Protein AF-A0A7C9DV90-F1 (afdb_monomer)

Mean predicted aligned error: 7.97 Å

Foldseek 3Di:
DVVVVCQQQPQDPQQRHGVVCLVQLDHDDDPVCVVVVPCCNVVDDPVVVVVVSVVSVVCSVVSVVSSVVSNVVVVVVVCCVVCVPPDDDDDDPPDDDDDDDDDPPPPPD

Organism: Opuntia streptacantha (NCBI:txid393608)

Solvent-accessible surface area (backbone atoms only — not comparable to full-atom values): 6725 Å² total; per-residue (Å²): 116,68,66,66,50,51,60,31,72,39,59,36,88,48,46,67,47,26,57,40,26,76,74,71,37,50,76,77,88,49,74,66,38,65,77,62,60,29,68,78,61,72,68,63,45,74,67,63,50,51,55,52,48,53,53,28,56,70,47,36,58,61,52,50,52,52,24,50,55,38,32,52,53,45,52,51,51,49,49,52,62,63,47,71,79,58,76,90,78,88,82,58,95,88,66,89,76,87,76,85,81,77,79,70,84,76,77,84,121

Secondary structure (DSSP, 8-state):
-HHHHHHHHSPPTTTSS-HHHHHHSSPPPPHHHHHTT-HHHHT--HHHHHHHHHHHHHHHHHHHHHHHHHHHHHHHHHHHHHHTT-------TT----------TT---

pLDDT: mean 89.11, std 8.54, range [48.28, 97.62]

Structure (mmCIF, N/CA/C/O backbone):
data_AF-A0A7C9DV90-F1
#
_entry.id   AF-A0A7C9DV90-F1
#
loop_
_atom_site.group_PDB
_atom_site.id
_atom_site.type_symbol
_atom_site.label_atom_id
_atom_site.label_alt_id
_atom_site.label_comp_id
_atom_site.label_asym_id
_atom_site.label_entity_id
_atom_site.label_seq_id
_atom_site.pdbx_PDB_in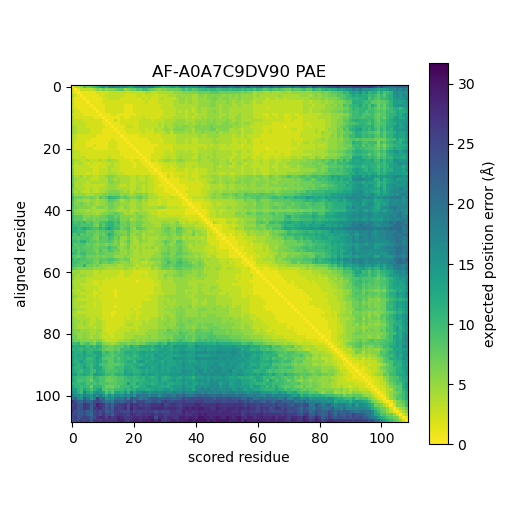s_code
_atom_site.Cartn_x
_atom_site.Cartn_y
_atom_site.Cartn_z
_atom_site.occupancy
_atom_site.B_iso_or_equiv
_atom_site.auth_seq_id
_atom_site.auth_comp_id
_atom_site.auth_asym_id
_atom_site.auth_atom_id
_atom_site.pdbx_PDB_model_num
ATOM 1 N N . PRO A 1 1 ? -15.553 -17.267 -1.220 1.00 66.44 1 PRO A N 1
ATOM 2 C CA . PRO A 1 1 ? -15.492 -16.240 -0.143 1.00 66.44 1 PRO A CA 1
ATOM 3 C C . PRO A 1 1 ? -14.081 -16.001 0.431 1.00 66.44 1 PRO A C 1
ATOM 5 O O . PRO A 1 1 ? -13.727 -14.854 0.666 1.00 66.44 1 PRO A O 1
ATOM 8 N N . SER A 1 2 ? -13.266 -17.050 0.611 1.00 83.25 2 SER A N 1
ATOM 9 C CA . SER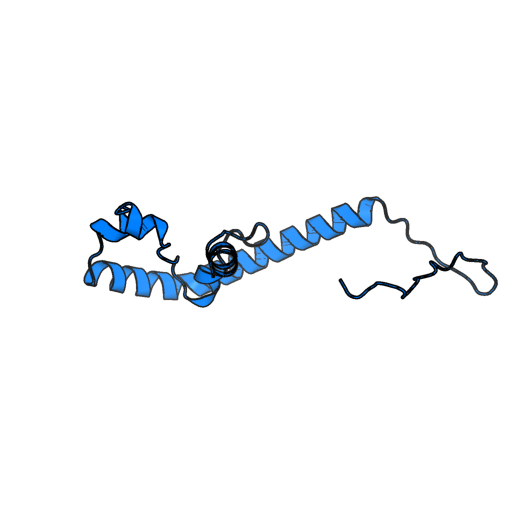 A 1 2 ? -11.914 -16.975 1.205 1.00 83.25 2 SER A CA 1
ATOM 10 C C . SER A 1 2 ? -10.903 -16.133 0.412 1.00 83.25 2 SER A C 1
ATOM 12 O O . SER A 1 2 ? -10.172 -15.343 1.000 1.00 83.25 2 SER A O 1
ATOM 14 N N . VAL A 1 3 ? -10.892 -16.252 -0.919 1.00 89.69 3 VAL A N 1
ATOM 15 C CA . VAL A 1 3 ? -9.930 -15.548 -1.795 1.00 89.69 3 VAL A CA 1
ATOM 16 C C . VAL A 1 3 ? -10.093 -14.028 -1.733 1.00 89.69 3 VAL A C 1
ATOM 18 O O . VAL A 1 3 ? -9.120 -13.295 -1.602 1.00 89.69 3 VAL A O 1
ATOM 21 N N . LEU A 1 4 ? -11.332 -13.532 -1.798 1.00 90.19 4 LEU A N 1
ATOM 22 C CA . LEU A 1 4 ? -11.587 -12.091 -1.727 1.00 90.19 4 LEU A CA 1
ATOM 23 C C . LEU A 1 4 ? -11.166 -11.517 -0.371 1.00 90.19 4 LEU A C 1
ATOM 25 O O . LEU A 1 4 ? -10.636 -10.410 -0.308 1.00 90.19 4 LEU A O 1
ATOM 29 N N . TRP A 1 5 ? -11.394 -12.278 0.701 1.00 89.25 5 TRP A N 1
ATOM 30 C CA . TRP A 1 5 ? -10.981 -11.885 2.039 1.00 89.25 5 TRP A CA 1
ATOM 31 C C . TRP A 1 5 ? -9.459 -11.789 2.142 1.00 89.25 5 TRP A C 1
ATOM 33 O O . TRP A 1 5 ? -8.953 -10.742 2.535 1.00 89.25 5 TRP A O 1
ATOM 43 N N . SER A 1 6 ? -8.726 -12.805 1.669 1.00 91.44 6 SER A N 1
ATOM 44 C CA . SER A 1 6 ? -7.260 -12.780 1.711 1.00 91.44 6 SER A CA 1
ATOM 45 C C . SER A 1 6 ? -6.682 -11.600 0.930 1.00 91.44 6 SER A C 1
ATOM 47 O O . SER A 1 6 ? -5.747 -10.964 1.402 1.00 91.44 6 SER A O 1
ATOM 49 N N . ILE A 1 7 ? -7.253 -11.259 -0.232 1.00 92.94 7 ILE A N 1
ATOM 50 C CA . ILE A 1 7 ? -6.824 -10.092 -1.020 1.00 92.94 7 ILE A CA 1
ATOM 51 C C . ILE A 1 7 ? -7.022 -8.791 -0.233 1.00 92.94 7 ILE A C 1
ATOM 53 O O . ILE A 1 7 ? -6.174 -7.906 -0.295 1.00 92.94 7 ILE A O 1
ATOM 57 N N . ARG A 1 8 ? -8.125 -8.660 0.512 1.00 92.81 8 ARG A N 1
ATOM 58 C CA . ARG A 1 8 ? -8.446 -7.438 1.265 1.00 92.81 8 ARG A CA 1
ATOM 59 C C . ARG A 1 8 ? -7.620 -7.273 2.536 1.00 92.81 8 ARG A C 1
ATOM 61 O O . ARG A 1 8 ? -7.392 -6.134 2.928 1.00 92.81 8 ARG A O 1
ATOM 68 N N . THR A 1 9 ? -7.176 -8.366 3.152 1.00 92.94 9 THR A N 1
ATOM 69 C CA . THR A 1 9 ? -6.474 -8.350 4.448 1.00 92.94 9 THR A CA 1
ATOM 70 C C . THR A 1 9 ? -4.984 -8.676 4.347 1.00 92.94 9 THR A C 1
ATOM 72 O O . THR A 1 9 ? -4.302 -8.748 5.362 1.00 92.94 9 THR A O 1
ATOM 75 N N . THR A 1 10 ? -4.453 -8.876 3.137 1.00 93.81 10 THR A N 1
ATOM 76 C CA . THR A 1 10 ? -3.011 -9.052 2.914 1.00 93.81 10 THR A CA 1
ATOM 77 C C . THR A 1 10 ? -2.384 -7.719 2.501 1.00 93.81 10 THR A C 1
ATOM 79 O O . THR A 1 10 ? -2.899 -7.074 1.581 1.00 93.81 10 THR A O 1
ATOM 82 N N . PRO A 1 11 ? -1.265 -7.298 3.120 1.00 94.62 11 PRO A N 1
ATOM 83 C CA . PRO A 1 11 ? -0.566 -6.088 2.713 1.00 94.62 11 PRO A CA 1
ATOM 84 C C . PRO A 1 11 ? -0.111 -6.165 1.255 1.00 94.62 11 PRO A C 1
ATOM 86 O O . PRO A 1 11 ? 0.532 -7.129 0.831 1.00 94.62 11 PRO A O 1
ATOM 89 N N . ASN A 1 12 ? -0.419 -5.134 0.471 1.00 94.19 12 ASN A N 1
ATOM 90 C CA . ASN A 1 12 ? 0.037 -5.064 -0.910 1.00 94.19 12 ASN A CA 1
ATOM 91 C C . ASN A 1 12 ? 1.523 -4.680 -0.946 1.00 94.19 12 ASN A C 1
ATOM 93 O O . ASN A 1 12 ? 1.923 -3.678 -0.365 1.00 94.19 12 ASN A O 1
ATOM 97 N N . ARG A 1 13 ? 2.346 -5.425 -1.692 1.00 94.00 13 ARG A N 1
ATOM 98 C CA . ARG A 1 13 ? 3.782 -5.146 -1.854 1.00 94.00 13 ARG A CA 1
ATOM 99 C C . ARG A 1 13 ? 4.084 -3.722 -2.348 1.00 94.00 13 ARG A C 1
ATOM 101 O O . ARG A 1 13 ? 5.137 -3.193 -2.007 1.00 94.00 13 ARG A O 1
ATOM 108 N N . SER A 1 14 ? 3.213 -3.107 -3.152 1.00 93.69 14 SER A N 1
ATOM 109 C CA . SER A 1 14 ? 3.464 -1.767 -3.702 1.00 93.69 14 SER A CA 1
ATOM 110 C C . SER A 1 14 ? 3.215 -0.633 -2.708 1.00 93.69 14 SER A C 1
ATOM 112 O O . SER A 1 14 ? 3.863 0.403 -2.807 1.00 93.69 14 SER A O 1
ATOM 114 N N . THR A 1 15 ? 2.266 -0.798 -1.784 1.00 93.56 15 THR A N 1
ATOM 115 C CA . THR A 1 15 ? 1.860 0.245 -0.822 1.00 93.56 15 THR A CA 1
ATOM 116 C C . THR A 1 15 ? 2.327 -0.062 0.602 1.00 93.56 15 THR A C 1
ATOM 118 O O . THR A 1 15 ? 2.613 0.849 1.374 1.00 93.56 15 THR A O 1
ATOM 121 N N . GLY A 1 16 ? 2.452 -1.342 0.949 1.00 93.69 16 GLY A N 1
ATOM 122 C CA . GLY A 1 16 ? 2.764 -1.841 2.287 1.00 93.69 16 GLY A CA 1
ATOM 123 C C . GLY A 1 16 ? 1.558 -1.935 3.228 1.00 93.69 16 GLY A C 1
ATOM 124 O O . GLY A 1 16 ? 1.741 -2.344 4.366 1.00 93.69 16 GLY A O 1
ATOM 125 N N . TYR A 1 17 ? 0.355 -1.593 2.761 1.00 94.44 17 TYR A N 1
ATOM 126 C CA . TYR A 1 17 ? -0.886 -1.586 3.548 1.00 94.44 17 TYR A CA 1
ATOM 127 C C . TYR A 1 17 ? -1.906 -2.568 2.969 1.00 94.44 17 TYR A C 1
ATOM 129 O O . TYR A 1 17 ? -1.845 -2.901 1.775 1.00 94.44 17 TYR A O 1
ATOM 137 N N . THR A 1 18 ? -2.849 -3.031 3.790 1.00 94.88 18 THR A N 1
ATOM 138 C CA . THR A 1 18 ? -3.960 -3.862 3.312 1.00 94.88 18 THR A CA 1
ATOM 139 C C . THR A 1 18 ? -4.994 -3.000 2.572 1.00 94.88 18 THR A C 1
ATOM 141 O O . THR A 1 18 ? -5.210 -1.835 2.923 1.00 94.88 18 THR A O 1
ATOM 144 N N . PRO A 1 19 ? -5.668 -3.525 1.532 1.00 94.56 19 PRO A N 1
ATOM 145 C CA . PRO A 1 19 ? -6.764 -2.797 0.894 1.00 94.56 19 PRO A CA 1
ATOM 146 C C . PRO A 1 19 ? -7.908 -2.443 1.852 1.00 94.56 19 PRO A C 1
ATOM 148 O O . PRO A 1 19 ? -8.545 -1.408 1.673 1.00 94.56 19 PRO A O 1
ATOM 151 N N . PHE A 1 20 ? -8.175 -3.281 2.859 1.00 92.75 20 PHE A N 1
ATOM 152 C CA . PHE A 1 20 ? -9.202 -3.007 3.862 1.00 92.75 20 PHE A CA 1
ATOM 153 C C . PHE A 1 20 ? -8.858 -1.760 4.684 1.00 92.75 20 PHE A C 1
ATOM 155 O O . PHE A 1 20 ? -9.688 -0.856 4.793 1.00 92.75 20 PHE A O 1
ATOM 162 N N . PHE A 1 21 ? -7.617 -1.668 5.165 1.00 91.69 21 PHE A N 1
ATOM 163 C CA . PHE A 1 21 ? -7.116 -0.505 5.886 1.00 91.69 21 PHE A CA 1
ATOM 164 C C . PHE A 1 21 ? -7.240 0.788 5.075 1.00 91.69 21 PHE A C 1
ATOM 166 O O . PHE A 1 21 ? -7.749 1.784 5.566 1.00 91.69 21 PHE A O 1
ATOM 173 N N . MET A 1 22 ? -6.878 0.768 3.792 1.00 92.06 22 MET A N 1
ATOM 174 C CA . MET A 1 22 ? -6.933 1.967 2.941 1.00 92.06 22 MET A CA 1
ATOM 175 C C . MET A 1 22 ? -8.355 2.528 2.751 1.00 92.06 22 MET A C 1
ATOM 177 O O . MET A 1 22 ? -8.527 3.732 2.534 1.00 92.06 22 MET A O 1
ATOM 181 N N . VAL A 1 23 ? -9.375 1.667 2.809 1.00 90.38 23 VAL A N 1
ATOM 182 C CA . VAL A 1 23 ? -10.785 2.056 2.643 1.00 90.38 23 VAL A CA 1
ATOM 183 C C . VAL A 1 23 ? -11.393 2.477 3.971 1.00 90.38 23 VAL A C 1
ATOM 185 O O . VAL A 1 23 ? -12.045 3.517 4.041 1.00 90.38 23 VAL A O 1
ATOM 188 N N . TYR A 1 24 ? -11.195 1.668 5.008 1.00 87.50 24 TYR A N 1
ATOM 189 C CA . TYR A 1 24 ? -11.895 1.838 6.273 1.00 87.50 24 TYR A CA 1
ATOM 190 C C . TYR A 1 24 ? -11.069 2.556 7.330 1.00 87.50 24 TYR A C 1
ATOM 192 O O . TYR A 1 24 ? -11.659 3.020 8.290 1.00 87.50 24 TYR A O 1
ATOM 200 N N . GLY A 1 25 ? -9.754 2.659 7.193 1.00 87.31 25 GLY A N 1
ATOM 201 C CA . GLY A 1 25 ? -8.849 3.277 8.163 1.00 87.31 25 GLY A CA 1
ATOM 202 C C . GLY A 1 25 ? -8.441 2.395 9.336 1.00 87.31 25 GLY A C 1
ATOM 203 O O . GLY A 1 25 ? -7.670 2.830 10.164 1.00 87.31 25 GLY A O 1
ATOM 204 N N . ALA A 1 26 ? -8.918 1.152 9.411 1.00 87.50 26 ALA A N 1
ATOM 205 C CA . ALA A 1 26 ? -8.526 0.208 10.454 1.00 87.50 26 ALA A CA 1
ATOM 206 C C . ALA A 1 26 ? -8.352 -1.187 9.855 1.00 87.50 26 ALA A C 1
ATOM 208 O O . ALA A 1 26 ? -9.013 -1.526 8.873 1.00 87.50 26 ALA A O 1
ATOM 209 N N . GLU A 1 27 ? -7.469 -2.002 10.431 1.00 89.12 27 GLU A N 1
ATOM 210 C CA . GLU A 1 27 ? -7.253 -3.375 9.967 1.00 89.12 27 GLU A CA 1
ATOM 211 C C . GLU A 1 27 ? -8.438 -4.278 10.327 1.00 89.12 27 GLU A C 1
ATOM 213 O O . GLU A 1 27 ? -8.965 -4.210 11.441 1.00 89.12 27 GLU A O 1
ATOM 218 N N . ALA A 1 28 ? -8.827 -5.153 9.396 1.00 90.06 28 ALA A N 1
ATOM 219 C CA . ALA A 1 28 ? -9.918 -6.099 9.604 1.00 90.06 28 ALA A CA 1
ATOM 220 C C . ALA A 1 28 ? -9.550 -7.166 10.641 1.00 90.06 28 ALA A C 1
ATOM 222 O O . ALA A 1 28 ? -8.456 -7.724 10.601 1.00 90.06 28 ALA A O 1
ATOM 223 N N . VAL A 1 29 ? -10.509 -7.524 11.496 1.00 89.19 29 VAL A N 1
ATOM 224 C CA . VAL A 1 29 ? -10.435 -8.755 12.294 1.00 89.19 29 VAL A CA 1
ATOM 225 C C . VAL A 1 29 ? -10.692 -9.933 11.360 1.00 89.19 29 VAL A C 1
ATOM 227 O O . VAL A 1 29 ? -11.758 -10.017 10.742 1.00 89.19 29 VAL A O 1
ATOM 230 N N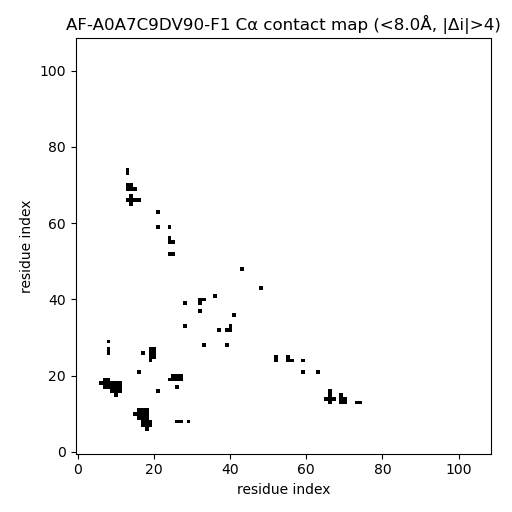 . ILE A 1 30 ? -9.713 -10.824 11.206 1.00 89.00 30 ILE A N 1
ATOM 231 C CA . ILE A 1 30 ? -9.842 -11.970 10.299 1.00 89.00 30 ILE A CA 1
ATOM 232 C C . ILE A 1 30 ? -10.521 -13.154 11.006 1.00 89.00 30 ILE A C 1
ATOM 234 O O . ILE A 1 30 ? -10.405 -13.292 12.219 1.00 89.00 30 ILE A O 1
ATOM 238 N N . PRO A 1 31 ? -11.218 -14.055 10.284 1.00 88.12 31 PRO A N 1
ATOM 239 C CA . PRO A 1 31 ? -11.912 -15.186 10.907 1.00 88.12 31 PRO A CA 1
ATOM 240 C C . PRO A 1 31 ? -11.024 -16.066 11.795 1.00 88.12 31 PRO A C 1
ATOM 242 O O . PRO A 1 31 ? -11.494 -16.606 12.789 1.00 88.12 31 PRO A O 1
ATOM 245 N N . THR A 1 32 ? -9.739 -16.193 11.461 1.00 87.56 32 THR A N 1
ATOM 246 C CA . THR A 1 32 ? -8.761 -16.919 12.281 1.00 87.56 32 THR A CA 1
ATOM 247 C C . THR A 1 32 ? -8.474 -16.226 13.608 1.00 87.56 32 THR A C 1
ATOM 249 O O . THR A 1 32 ? -8.207 -16.915 14.582 1.00 87.56 32 THR A O 1
ATOM 252 N N . ASP A 1 33 ? -8.568 -14.895 13.674 1.00 90.06 33 ASP A N 1
ATOM 253 C CA . ASP A 1 33 ? -8.407 -14.162 14.932 1.00 90.06 33 ASP A CA 1
ATOM 254 C C . ASP A 1 33 ? -9.531 -14.507 15.906 1.00 90.06 33 ASP A C 1
ATOM 256 O O . ASP A 1 33 ? -9.286 -14.648 17.095 1.00 90.06 33 ASP A O 1
ATOM 260 N N . ILE A 1 34 ? -10.753 -14.670 15.393 1.00 89.62 34 ILE A N 1
ATOM 261 C CA . ILE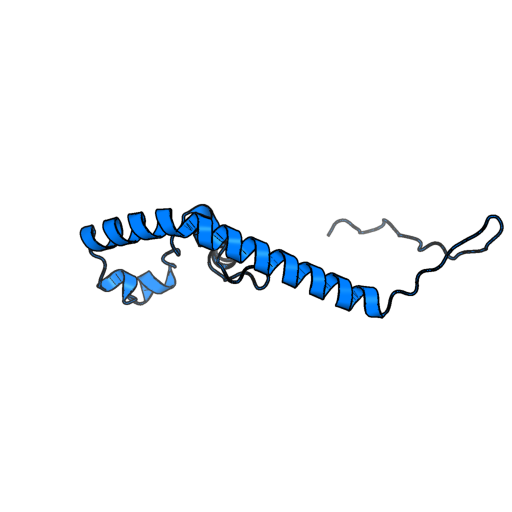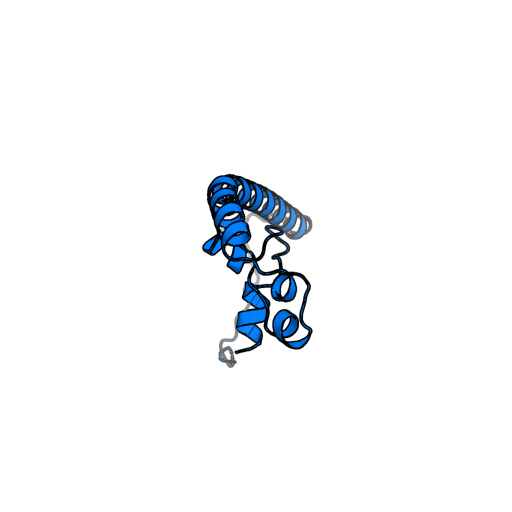 A 1 34 ? -11.920 -15.064 16.191 1.00 89.62 34 ILE A CA 1
ATOM 262 C C . ILE A 1 34 ? -11.804 -16.534 16.596 1.00 89.62 34 ILE A C 1
ATOM 264 O O . ILE A 1 34 ? -12.041 -16.877 17.744 1.00 89.62 34 ILE A O 1
ATOM 268 N N . LEU A 1 35 ? -11.412 -17.408 15.663 1.00 93.62 35 LEU A N 1
ATOM 269 C CA . LEU A 1 35 ? -11.286 -18.845 15.923 1.00 93.62 35 LEU A CA 1
ATOM 270 C C . LEU A 1 35 ? -10.235 -19.165 17.001 1.00 93.62 35 LEU A C 1
ATOM 272 O O . LEU A 1 35 ? -10.349 -20.170 17.695 1.00 93.62 35 LEU A O 1
ATOM 276 N N . HIS A 1 36 ? -9.190 -18.345 17.090 1.00 92.94 36 HIS A N 1
ATOM 277 C CA . HIS A 1 36 ? -8.058 -18.552 17.991 1.00 92.94 36 HIS A CA 1
ATOM 278 C C . HIS A 1 36 ? -8.012 -17.550 19.146 1.00 92.94 36 HIS A C 1
ATOM 280 O O . HIS A 1 36 ? -6.961 -17.426 19.772 1.00 92.94 36 HIS A O 1
ATOM 286 N N . ASP A 1 37 ? -9.113 -16.835 19.402 1.00 91.50 37 ASP A N 1
ATOM 287 C CA . ASP A 1 37 ? -9.223 -15.821 20.453 1.00 91.50 37 ASP A CA 1
ATOM 288 C C . ASP A 1 37 ? -7.993 -14.901 20.499 1.00 91.50 37 ASP A C 1
ATOM 290 O O . ASP A 1 37 ? -7.292 -14.802 21.508 1.00 91.50 37 ASP A O 1
ATOM 294 N N . SER A 1 38 ? -7.674 -14.258 19.373 1.00 92.31 38 SER A N 1
ATOM 295 C CA . SER A 1 38 ? -6.500 -13.391 19.294 1.00 92.31 38 SER A CA 1
ATOM 296 C C . SER A 1 38 ? -6.581 -12.271 20.340 1.00 92.31 38 SER A C 1
ATOM 298 O O . SER A 1 38 ? -7.683 -11.870 20.730 1.00 92.31 38 SER A O 1
ATOM 300 N N . PRO A 1 39 ? -5.445 -11.687 20.763 1.00 89.44 39 PRO A N 1
ATOM 301 C CA . PRO A 1 39 ? -5.450 -10.593 21.732 1.00 89.44 39 PRO A CA 1
ATOM 302 C C . PRO A 1 39 ? -6.365 -9.427 21.338 1.00 89.44 39 PRO A C 1
ATOM 304 O O . PRO A 1 39 ? -6.972 -8.811 22.204 1.00 89.44 39 PRO A O 1
ATOM 307 N N . ARG A 1 40 ? -6.531 -9.158 20.033 1.00 84.88 40 ARG A N 1
ATOM 308 C CA . ARG A 1 40 ? -7.458 -8.123 19.540 1.00 84.8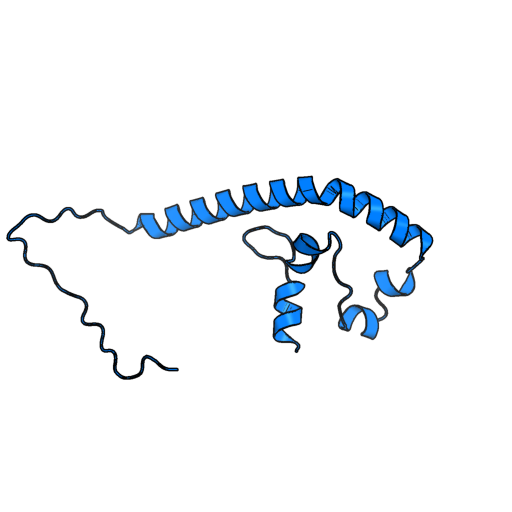8 40 ARG A CA 1
ATOM 309 C C . ARG A 1 40 ? -8.926 -8.439 19.830 1.00 84.88 40 ARG A C 1
ATOM 311 O O . ARG A 1 40 ? -9.721 -7.513 19.926 1.00 84.88 40 ARG A O 1
ATOM 318 N N . VAL A 1 41 ? -9.284 -9.719 19.909 1.00 90.19 41 VAL A N 1
ATOM 319 C CA . VAL A 1 41 ? -10.640 -10.184 20.231 1.00 90.19 41 VAL A CA 1
ATOM 320 C C . VAL A 1 41 ? -10.823 -10.261 21.747 1.00 90.19 41 VAL A C 1
ATOM 322 O O . VAL A 1 41 ? -11.824 -9.771 22.258 1.00 90.19 41 VAL A O 1
ATOM 325 N N . GLN A 1 42 ? -9.849 -10.818 22.473 1.00 91.94 42 GLN A N 1
ATOM 326 C CA . GLN A 1 42 ? -9.930 -10.978 23.931 1.00 91.94 42 GLN A CA 1
ATOM 327 C C . GLN A 1 42 ? -9.905 -9.651 24.695 1.00 91.94 42 GLN A C 1
ATOM 329 O O . GLN A 1 42 ? -10.591 -9.513 25.703 1.00 91.94 42 GLN A O 1
ATOM 334 N N . LEU A 1 43 ? -9.111 -8.685 24.228 1.00 89.25 43 LEU A N 1
ATOM 335 C CA . LEU A 1 43 ? -8.934 -7.377 24.866 1.00 89.25 43 LEU A CA 1
ATOM 336 C C . LEU A 1 43 ? -9.833 -6.305 24.237 1.00 89.25 43 LEU A C 1
ATOM 338 O O . LEU A 1 43 ? -9.527 -5.119 24.305 1.00 89.25 43 LEU A O 1
ATOM 342 N N . TYR A 1 44 ? -10.912 -6.706 23.561 1.00 86.69 44 TYR A N 1
ATOM 343 C CA . TYR A 1 44 ? -11.821 -5.755 22.939 1.00 86.69 44 TYR A CA 1
ATOM 344 C C . TYR A 1 44 ? -12.584 -4.963 24.008 1.00 86.69 44 TYR A C 1
ATOM 346 O O . TYR A 1 44 ? -13.439 -5.507 24.708 1.00 86.69 44 TYR A O 1
ATOM 354 N N . THR A 1 45 ? -12.330 -3.657 24.061 1.00 91.25 45 THR A N 1
ATOM 355 C CA . THR A 1 45 ? -13.104 -2.703 24.859 1.00 91.25 45 THR A CA 1
ATOM 356 C C . THR A 1 45 ? -13.704 -1.652 23.934 1.00 91.25 45 THR A C 1
ATOM 358 O O . THR A 1 45 ? -12.986 -0.998 23.180 1.00 91.25 45 THR A O 1
ATOM 361 N N . GLU A 1 46 ? -15.021 -1.443 23.999 1.00 87.19 46 GLU A N 1
ATOM 362 C CA . GLU A 1 46 ? -15.723 -0.500 23.111 1.00 87.19 46 GLU A CA 1
ATOM 363 C C . GLU A 1 46 ? -15.158 0.928 23.202 1.00 87.19 46 GLU A C 1
ATOM 365 O O . GLU A 1 46 ? -14.994 1.608 22.189 1.00 87.19 46 GLU A O 1
ATOM 370 N N . GLN A 1 47 ? -14.803 1.362 24.412 1.00 86.62 47 GLN A N 1
ATOM 371 C CA . GLN A 1 47 ? -14.269 2.697 24.663 1.00 86.62 47 GLN A CA 1
ATOM 372 C C . GLN A 1 47 ? -12.875 2.902 24.045 1.00 86.62 47 GLN A C 1
ATOM 374 O O . GLN A 1 47 ? -12.664 3.892 23.350 1.00 86.62 47 GLN A O 1
ATOM 379 N N . GLU A 1 48 ? -11.961 1.945 24.225 1.00 85.31 48 GLU A N 1
ATOM 380 C CA . GLU A 1 48 ? -10.604 1.996 23.654 1.00 85.31 48 GLU A CA 1
ATOM 381 C C . GLU A 1 48 ? -10.636 1.923 22.122 1.00 85.31 48 GLU A C 1
ATOM 383 O O . GLU A 1 48 ? -9.886 2.613 21.435 1.00 85.31 48 GLU A O 1
ATOM 388 N N . VAL A 1 49 ? -11.547 1.121 21.564 1.00 85.19 49 VAL A N 1
ATOM 389 C CA . VAL A 1 49 ? -11.715 0.983 20.111 1.00 85.19 49 VAL A CA 1
ATOM 390 C C . VAL A 1 49 ? -12.250 2.266 19.493 1.00 85.19 49 VAL A C 1
ATOM 392 O O . VAL A 1 49 ? -11.841 2.616 18.389 1.00 85.19 49 VAL A O 1
ATOM 395 N N . LYS A 1 50 ? -13.146 2.979 20.183 1.00 86.81 50 LYS A N 1
ATOM 396 C CA . LYS A 1 50 ? -13.659 4.264 19.704 1.00 86.81 50 LYS A CA 1
ATOM 397 C C . LYS A 1 50 ? -12.556 5.323 19.639 1.00 86.81 50 LYS A C 1
ATOM 399 O O . LYS A 1 50 ? -12.453 6.014 18.633 1.00 86.81 50 LYS A O 1
ATOM 404 N N . GLU A 1 51 ? -11.714 5.406 20.663 1.00 86.69 51 GLU A N 1
ATOM 405 C CA . GLU A 1 51 ? -10.575 6.331 20.685 1.00 86.69 51 GLU A CA 1
ATOM 406 C C . GLU A 1 51 ? -9.531 5.969 19.616 1.00 86.69 51 GLU A C 1
ATOM 408 O O . GLU A 1 51 ? -9.113 6.819 18.830 1.00 86.69 51 GLU A O 1
ATOM 413 N N . ALA A 1 52 ? -9.168 4.686 19.508 1.00 84.38 52 ALA A N 1
ATOM 414 C CA . ALA A 1 52 ? -8.287 4.203 18.445 1.00 84.38 52 ALA A CA 1
ATOM 415 C C . ALA A 1 52 ? -8.861 4.503 17.051 1.00 84.38 52 ALA A C 1
ATOM 417 O O . ALA A 1 52 ? -8.124 4.883 16.148 1.00 84.38 52 ALA A O 1
ATOM 418 N N . ARG A 1 53 ? -10.184 4.390 16.889 1.00 85.50 53 ARG A N 1
ATOM 419 C CA . ARG A 1 53 ? -10.884 4.673 15.637 1.00 85.50 53 ARG A CA 1
ATOM 420 C C . ARG A 1 53 ? -10.804 6.142 15.233 1.00 85.50 53 ARG A C 1
ATOM 422 O O . ARG A 1 53 ? -10.695 6.416 14.041 1.00 85.50 53 ARG A O 1
ATOM 429 N N . GLU A 1 54 ? -10.912 7.061 16.184 1.00 86.62 54 GLU A N 1
ATOM 430 C CA . GLU A 1 54 ? -10.779 8.499 15.925 1.00 86.62 54 GLU A CA 1
ATOM 431 C C . GLU A 1 54 ? -9.350 8.819 15.459 1.00 86.62 54 GLU A C 1
ATOM 433 O O . GLU A 1 54 ? -9.173 9.375 14.376 1.00 86.62 54 GLU A O 1
ATOM 438 N N . ASN A 1 55 ? -8.341 8.314 16.175 1.00 84.88 55 ASN A N 1
ATOM 439 C CA . ASN A 1 55 ? -6.931 8.461 15.792 1.00 84.88 55 ASN A CA 1
ATOM 440 C C . ASN A 1 55 ? -6.617 7.854 14.413 1.00 84.88 55 ASN A C 1
ATOM 442 O O . ASN A 1 55 ? -5.900 8.448 13.609 1.00 84.88 55 ASN A O 1
ATOM 446 N N . ASP A 1 56 ? -7.158 6.668 14.129 1.00 85.31 56 ASP A N 1
ATOM 447 C CA . ASP A 1 56 ? -7.008 5.981 12.847 1.00 85.31 56 ASP A CA 1
ATOM 448 C C . ASP A 1 56 ? -7.571 6.814 11.687 1.00 85.31 56 ASP A C 1
ATOM 450 O O . ASP A 1 56 ? -6.977 6.858 10.612 1.00 85.31 56 ASP A O 1
ATOM 454 N N . VAL A 1 57 ? -8.715 7.479 11.890 1.00 83.69 57 VAL A N 1
ATOM 455 C CA . VAL A 1 57 ? -9.333 8.348 10.877 1.00 83.69 57 VAL A CA 1
ATOM 456 C C . VAL A 1 57 ? -8.482 9.590 10.629 1.00 83.69 57 VAL A C 1
ATOM 458 O O . VAL A 1 57 ? -8.301 9.956 9.466 1.00 83.69 57 VAL A O 1
ATOM 461 N N . ASP A 1 58 ? -7.929 10.189 11.682 1.00 86.75 58 ASP A N 1
ATOM 462 C CA . ASP A 1 58 ? -7.062 11.365 11.570 1.00 86.75 58 ASP A CA 1
ATOM 463 C C . ASP A 1 58 ? -5.751 11.033 10.839 1.00 86.75 58 ASP A C 1
ATOM 465 O O . ASP A 1 58 ? -5.316 11.774 9.956 1.00 86.75 58 ASP A O 1
ATOM 469 N N . LEU A 1 59 ? -5.152 9.876 11.138 1.00 86.94 59 LEU A N 1
ATOM 470 C CA . LEU A 1 59 ? -3.893 9.427 10.534 1.00 86.94 59 LEU A CA 1
ATOM 471 C C . LEU A 1 59 ? -4.066 8.827 9.124 1.00 86.94 59 LEU 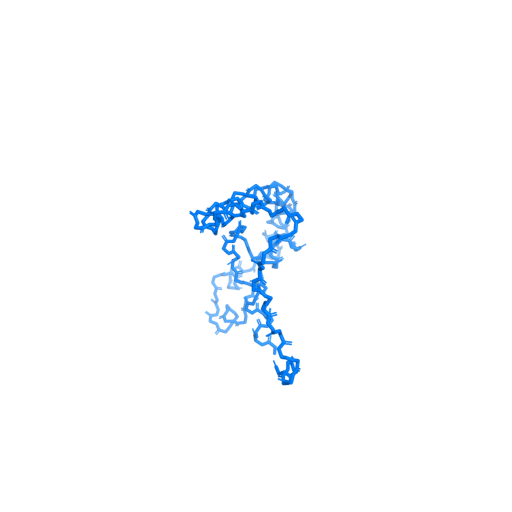A C 1
ATOM 473 O O . LEU A 1 59 ? -3.089 8.662 8.383 1.00 86.94 59 LEU A O 1
ATOM 477 N N . LEU A 1 60 ? -5.299 8.491 8.733 1.00 89.50 60 LEU A N 1
ATOM 478 C CA . LEU A 1 60 ? -5.589 7.771 7.493 1.00 89.50 60 LEU A CA 1
ATOM 479 C C . LEU A 1 60 ? -5.075 8.499 6.252 1.00 89.50 60 LEU A C 1
ATOM 481 O O . LEU A 1 60 ? -4.577 7.862 5.319 1.00 89.50 60 LEU A O 1
ATOM 485 N N . GLU A 1 61 ? -5.212 9.822 6.219 1.00 90.94 61 GLU A N 1
ATOM 486 C CA . GLU A 1 61 ? -4.797 10.604 5.057 1.00 90.94 61 GLU A CA 1
ATOM 487 C C . GLU A 1 61 ? -3.272 10.609 4.911 1.00 90.94 61 GLU A C 1
ATOM 489 O O . GLU A 1 61 ? -2.758 10.310 3.833 1.00 90.94 61 GLU A O 1
ATOM 494 N N . GLU A 1 62 ? -2.535 10.787 6.010 1.00 93.50 62 GLU A N 1
ATOM 495 C CA . GLU A 1 62 ? -1.070 10.694 6.008 1.00 93.50 62 GLU A CA 1
ATOM 496 C C . GLU A 1 62 ? -0.597 9.317 5.517 1.00 93.50 62 GLU A C 1
ATOM 498 O O . GLU A 1 62 ? 0.330 9.187 4.711 1.00 93.50 62 GLU A O 1
ATOM 503 N N . GLN A 1 63 ? -1.271 8.249 5.946 1.00 93.56 63 GLN A N 1
ATOM 504 C CA . GLN A 1 63 ? -0.950 6.893 5.502 1.00 93.56 63 GLN A CA 1
ATOM 505 C C . GLN A 1 63 ? -1.274 6.669 4.024 1.00 93.56 63 GLN A C 1
ATOM 507 O O . GLN A 1 63 ? -0.536 5.950 3.340 1.00 93.56 63 GLN A O 1
ATOM 512 N N . ARG A 1 64 ? -2.335 7.291 3.500 1.00 94.00 64 ARG A N 1
ATOM 513 C CA . ARG A 1 64 ? -2.661 7.261 2.067 1.00 94.00 64 ARG A CA 1
ATOM 514 C C . ARG A 1 64 ? -1.615 7.989 1.239 1.00 94.00 64 ARG A C 1
ATOM 516 O O . ARG A 1 64 ? -1.207 7.460 0.201 1.00 94.00 64 ARG A O 1
ATOM 523 N N . GLU A 1 65 ? -1.125 9.130 1.705 1.00 95.62 65 GLU A N 1
ATOM 524 C CA . GLU A 1 65 ? -0.026 9.850 1.060 1.00 95.62 65 GLU A CA 1
ATOM 525 C C . GLU A 1 65 ? 1.260 9.012 1.042 1.00 95.62 65 GLU A C 1
ATOM 527 O O . GLU A 1 65 ? 1.889 8.841 -0.010 1.00 95.62 65 GLU A O 1
ATOM 532 N N . LEU A 1 66 ? 1.614 8.389 2.171 1.00 95.56 66 LEU A N 1
ATOM 533 C CA . LEU A 1 66 ? 2.756 7.473 2.260 1.00 95.56 66 LEU A CA 1
ATOM 534 C C . LEU A 1 66 ? 2.601 6.266 1.326 1.00 95.56 66 LEU A C 1
ATOM 536 O O . LEU A 1 66 ? 3.553 5.872 0.641 1.00 95.56 66 LEU A O 1
ATOM 540 N N . ALA A 1 67 ? 1.405 5.678 1.265 1.00 95.69 67 ALA A N 1
ATOM 541 C CA . ALA A 1 67 ? 1.090 4.579 0.359 1.00 95.69 67 ALA A CA 1
ATOM 542 C C . ALA A 1 67 ? 1.228 5.002 -1.111 1.00 95.69 67 ALA A C 1
ATOM 544 O O . ALA A 1 67 ? 1.780 4.245 -1.918 1.00 95.69 67 ALA A O 1
ATOM 545 N N . LEU A 1 68 ? 0.778 6.211 -1.458 1.00 96.50 68 LEU A N 1
ATOM 546 C CA . LEU A 1 68 ? 0.906 6.778 -2.797 1.00 96.50 68 LEU A CA 1
ATOM 547 C C . LEU A 1 68 ? 2.379 6.977 -3.168 1.00 96.50 68 LEU A C 1
ATOM 549 O O . LEU A 1 68 ? 2.806 6.486 -4.218 1.00 96.50 68 LEU A O 1
ATOM 553 N N . ALA A 1 69 ? 3.178 7.577 -2.284 1.00 97.06 69 ALA A N 1
ATOM 554 C CA . ALA A 1 69 ? 4.616 7.756 -2.484 1.00 97.06 69 ALA A CA 1
ATOM 555 C C . ALA A 1 69 ? 5.343 6.413 -2.688 1.00 97.06 69 ALA A C 1
ATOM 557 O O . ALA A 1 69 ? 6.105 6.243 -3.647 1.00 97.06 69 ALA A O 1
ATOM 558 N N . ARG A 1 70 ? 5.052 5.412 -1.846 1.00 96.81 70 ARG A N 1
ATOM 559 C CA . ARG A 1 70 ? 5.596 4.049 -1.989 1.00 96.81 70 ARG A CA 1
ATOM 560 C C . ARG A 1 70 ? 5.196 3.409 -3.312 1.00 96.81 70 ARG A C 1
ATOM 562 O O . ARG A 1 70 ? 6.050 2.841 -3.996 1.00 96.81 70 ARG A O 1
ATOM 569 N N . SER A 1 71 ? 3.930 3.545 -3.707 1.00 96.69 71 SER A N 1
ATOM 570 C CA . SER A 1 71 ? 3.434 2.986 -4.965 1.00 96.69 71 SER A CA 1
ATOM 571 C C . SER A 1 71 ? 4.134 3.605 -6.176 1.00 96.69 71 SER A C 1
ATOM 573 O O . SER A 1 71 ? 4.511 2.878 -7.098 1.00 96.69 71 SER A O 1
ATOM 575 N N . ALA A 1 72 ? 4.399 4.914 -6.144 1.00 97.62 72 ALA A N 1
ATOM 576 C CA . ALA A 1 72 ? 5.115 5.621 -7.197 1.00 97.62 72 ALA A CA 1
ATOM 57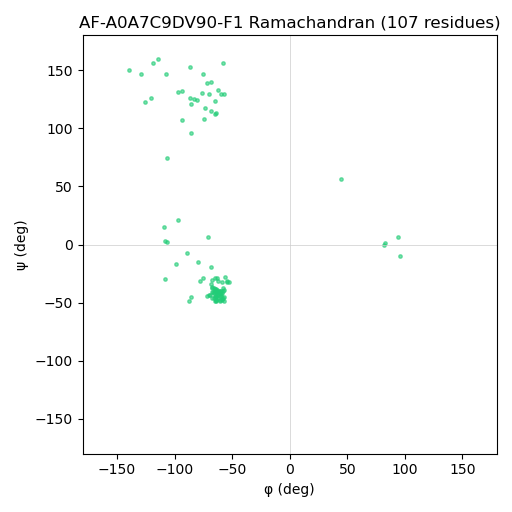7 C C . ALA A 1 72 ? 6.564 5.124 -7.318 1.00 97.62 72 ALA A C 1
ATOM 579 O O . ALA A 1 72 ? 7.017 4.804 -8.420 1.00 97.62 72 ALA A O 1
ATOM 580 N N . ILE A 1 73 ? 7.267 4.967 -6.189 1.00 97.62 73 ILE A N 1
ATOM 581 C CA . ILE A 1 73 ? 8.627 4.403 -6.150 1.00 97.62 73 ILE A CA 1
ATOM 582 C C . ILE A 1 73 ? 8.627 2.968 -6.689 1.00 97.62 73 ILE A C 1
ATOM 584 O O . ILE A 1 73 ? 9.445 2.615 -7.542 1.00 97.62 73 ILE A O 1
ATOM 588 N N . TYR A 1 74 ? 7.690 2.136 -6.230 1.00 97.06 74 TYR A N 1
ATOM 589 C CA . TYR A 1 74 ? 7.561 0.749 -6.667 1.00 97.06 74 TYR A CA 1
ATOM 590 C C . TYR A 1 74 ? 7.334 0.652 -8.183 1.00 97.06 74 TYR A C 1
ATOM 592 O O . TYR A 1 74 ? 8.034 -0.093 -8.874 1.00 97.06 74 TYR A O 1
ATOM 600 N N . GLN A 1 75 ? 6.416 1.457 -8.722 1.00 96.75 75 GLN A N 1
ATOM 601 C CA . GLN A 1 75 ? 6.147 1.521 -10.158 1.00 96.75 75 GLN A CA 1
ATOM 602 C C . GLN A 1 75 ? 7.350 2.038 -10.952 1.00 96.75 75 GLN A C 1
ATOM 604 O O . GLN A 1 75 ? 7.653 1.501 -12.018 1.00 96.75 75 GLN A O 1
ATOM 609 N N . GLN A 1 76 ? 8.067 3.045 -10.449 1.00 97.19 76 GLN A N 1
ATOM 610 C CA . GLN A 1 76 ? 9.278 3.548 -11.098 1.00 97.19 76 GLN A CA 1
ATOM 611 C C . GLN A 1 76 ? 10.365 2.467 -11.160 1.00 97.19 76 GLN A C 1
ATOM 613 O O . GLN A 1 76 ? 10.992 2.285 -12.206 1.00 97.19 76 GLN A O 1
ATOM 618 N N . ASN A 1 77 ? 10.556 1.714 -10.078 1.00 96.62 77 ASN A N 1
ATOM 619 C CA . ASN A 1 77 ? 11.509 0.608 -10.026 1.00 96.62 77 ASN A CA 1
ATOM 620 C C . ASN A 1 77 ? 11.130 -0.519 -10.991 1.00 96.62 77 ASN A C 1
ATOM 622 O O . ASN A 1 77 ? 11.992 -0.998 -11.728 1.00 96.62 77 ASN A O 1
ATOM 626 N N . LEU A 1 78 ? 9.848 -0.890 -11.054 1.00 95.88 78 LEU A N 1
ATOM 627 C CA . LEU A 1 78 ? 9.351 -1.854 -12.038 1.00 95.88 78 LEU A CA 1
ATOM 628 C C . LEU A 1 78 ? 9.610 -1.383 -13.470 1.00 95.88 78 LEU A C 1
ATOM 630 O O . LEU A 1 78 ? 10.155 -2.139 -14.275 1.00 95.88 78 LEU A O 1
ATOM 634 N N . ARG A 1 79 ? 9.285 -0.123 -13.783 1.00 94.69 79 ARG A N 1
ATOM 635 C CA . ARG A 1 79 ? 9.558 0.462 -15.104 1.00 94.69 79 ARG A CA 1
ATOM 636 C C . ARG A 1 79 ? 11.043 0.376 -15.440 1.00 94.69 79 ARG A C 1
ATOM 638 O O . ARG A 1 79 ? 11.388 -0.114 -16.507 1.00 94.69 79 ARG A O 1
ATOM 645 N N . ARG A 1 80 ? 11.931 0.774 -14.524 1.00 95.06 80 ARG A N 1
ATOM 646 C CA . ARG A 1 80 ? 13.389 0.678 -14.723 1.00 95.06 80 ARG A CA 1
ATO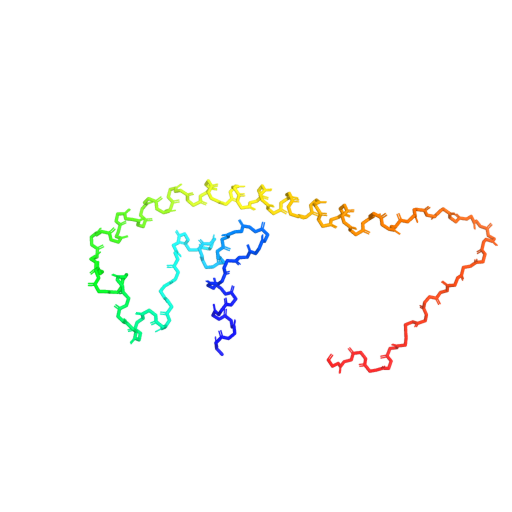M 647 C C . ARG A 1 80 ? 13.845 -0.763 -14.948 1.00 95.06 80 ARG A C 1
ATOM 649 O O . ARG A 1 80 ? 14.637 -1.011 -15.854 1.00 95.06 80 ARG A O 1
ATOM 656 N N . TYR A 1 81 ? 13.336 -1.706 -14.159 1.00 95.12 81 TYR A N 1
ATOM 657 C CA . TYR A 1 81 ? 13.674 -3.122 -14.279 1.00 95.12 81 TYR A CA 1
ATOM 658 C C . TYR A 1 81 ? 13.292 -3.684 -15.653 1.00 95.12 81 TYR A C 1
ATOM 660 O O . TYR A 1 81 ? 14.126 -4.303 -16.315 1.00 95.12 81 TYR A O 1
ATOM 668 N N . HIS A 1 82 ? 12.064 -3.424 -16.106 1.00 92.50 82 HIS A N 1
ATOM 669 C CA . HIS A 1 82 ? 11.587 -3.899 -17.403 1.00 92.50 82 HIS A CA 1
ATOM 670 C C . HIS A 1 82 ? 12.280 -3.188 -18.570 1.00 92.50 82 HIS A C 1
ATOM 672 O O . HIS A 1 82 ? 12.721 -3.851 -19.508 1.00 92.50 82 HIS A O 1
ATOM 678 N N . SER A 1 83 ? 12.457 -1.867 -18.492 1.00 93.00 83 SER A N 1
ATOM 679 C CA . SER A 1 83 ? 13.108 -1.085 -19.549 1.00 93.00 83 SER A CA 1
ATOM 680 C C . SER A 1 83 ? 14.601 -1.379 -19.697 1.00 93.00 83 SER A C 1
ATOM 682 O O . SER A 1 83 ? 15.158 -1.120 -20.756 1.00 93.00 83 SER A O 1
ATOM 684 N N . ARG A 1 84 ? 15.267 -1.967 -18.692 1.00 91.88 84 ARG A N 1
ATOM 685 C CA . ARG A 1 84 ? 16.713 -2.259 -18.733 1.00 91.88 84 ARG A CA 1
ATOM 686 C C . ARG A 1 84 ? 17.139 -3.130 -19.923 1.00 91.88 84 ARG A C 1
ATOM 688 O O . ARG A 1 84 ? 18.290 -3.056 -20.338 1.00 91.88 84 ARG A O 1
ATOM 695 N N . LYS A 1 85 ? 16.249 -3.980 -20.444 1.00 89.69 85 LYS A N 1
ATOM 696 C CA . LYS A 1 85 ? 16.519 -4.842 -21.613 1.00 89.69 85 LYS A CA 1
ATOM 697 C C . LYS A 1 85 ? 15.809 -4.377 -22.886 1.00 89.69 85 LYS A C 1
ATOM 699 O O . LYS A 1 85 ? 15.901 -5.048 -23.911 1.00 89.69 85 LYS A O 1
ATOM 704 N N . VAL A 1 86 ? 15.082 -3.263 -22.822 1.00 89.38 86 VAL A N 1
ATOM 705 C CA . VAL A 1 86 ? 14.347 -2.719 -23.962 1.00 89.38 86 VAL A CA 1
ATOM 706 C C . VAL A 1 86 ? 15.239 -1.706 -24.659 1.00 89.38 86 VAL A C 1
ATOM 708 O O . VAL A 1 86 ? 15.457 -0.606 -24.161 1.00 89.38 86 VAL A O 1
ATOM 711 N N . ASN A 1 87 ? 15.740 -2.083 -25.831 1.00 87.69 87 ASN A N 1
ATOM 712 C CA . ASN A 1 87 ? 16.461 -1.159 -26.693 1.00 87.69 87 ASN A CA 1
ATOM 713 C C . ASN A 1 87 ? 15.448 -0.402 -27.563 1.00 87.69 87 ASN A C 1
ATOM 715 O O . ASN A 1 87 ? 14.702 -1.052 -28.304 1.00 87.69 87 ASN A O 1
ATOM 719 N N . PRO A 1 88 ? 15.394 0.940 -27.495 1.00 87.62 88 PRO A N 1
ATOM 720 C CA . PRO A 1 88 ? 14.532 1.710 -28.378 1.00 87.62 88 PRO A CA 1
ATOM 721 C C . PRO A 1 88 ? 14.973 1.496 -29.829 1.00 87.62 88 PRO A C 1
ATOM 723 O O . PRO A 1 88 ? 16.160 1.570 -30.148 1.00 87.62 88 PRO A O 1
ATOM 726 N N . ARG A 1 89 ? 14.011 1.220 -30.711 1.00 89.62 89 ARG A N 1
ATOM 727 C CA . ARG A 1 89 ? 14.248 1.046 -32.145 1.00 89.62 89 ARG A CA 1
ATOM 728 C C . ARG A 1 89 ? 13.339 1.989 -32.915 1.00 89.62 89 ARG A C 1
ATOM 730 O O . ARG A 1 89 ? 12.125 1.953 -32.742 1.00 89.62 89 ARG A O 1
ATOM 737 N N . VAL A 1 90 ? 13.947 2.841 -33.731 1.00 92.81 90 VAL A N 1
ATOM 738 C CA . VAL A 1 90 ? 13.238 3.747 -34.638 1.00 92.81 90 VAL A CA 1
ATOM 739 C C . VAL A 1 90 ? 13.123 3.051 -35.990 1.00 92.81 90 VAL A C 1
ATOM 741 O O . VAL A 1 90 ? 14.117 2.511 -36.472 1.00 92.81 90 VAL A O 1
ATOM 744 N N . PHE A 1 91 ? 11.927 3.054 -36.572 1.00 92.81 91 PHE A N 1
ATOM 745 C CA . PHE A 1 91 ? 11.654 2.496 -37.897 1.00 92.81 91 PHE A CA 1
ATOM 746 C C . PHE A 1 91 ? 11.430 3.626 -38.901 1.00 92.81 91 PHE A C 1
ATOM 748 O O . PHE A 1 91 ? 10.902 4.681 -38.539 1.00 92.81 91 PHE A O 1
ATOM 755 N N . ARG A 1 92 ? 11.837 3.411 -40.148 1.00 95.69 92 ARG A N 1
ATOM 756 C CA . ARG A 1 92 ? 11.629 4.325 -41.275 1.00 95.69 92 ARG A CA 1
ATOM 757 C C . ARG A 1 92 ? 10.713 3.683 -42.309 1.00 95.69 92 ARG A C 1
ATOM 759 O O . ARG A 1 92 ? 10.552 2.463 -42.347 1.00 95.69 92 ARG A O 1
ATOM 766 N N . GLU A 1 93 ? 10.110 4.511 -43.155 1.00 94.12 93 GLU A N 1
ATOM 767 C CA . GLU A 1 93 ? 9.363 4.013 -44.309 1.00 94.12 93 GLU A CA 1
ATOM 768 C C . GLU A 1 93 ? 10.277 3.142 -45.185 1.00 94.12 93 GLU A C 1
ATOM 770 O O . GLU A 1 93 ? 11.400 3.531 -45.503 1.00 94.12 93 GLU A O 1
ATOM 775 N N . GLY A 1 94 ? 9.801 1.942 -45.528 1.00 94.19 94 GLY A N 1
ATOM 776 C CA . GLY A 1 94 ? 10.573 0.927 -46.252 1.00 94.19 94 GLY A CA 1
ATOM 777 C C . GLY A 1 94 ? 11.258 -0.132 -45.376 1.00 94.19 94 GLY A C 1
ATOM 778 O O . GLY A 1 94 ? 11.707 -1.142 -45.918 1.00 94.19 94 GLY A O 1
ATOM 779 N N . ASP A 1 95 ? 11.300 0.026 -44.047 1.00 96.12 95 ASP A N 1
ATOM 780 C CA . ASP A 1 95 ? 11.860 -0.996 -43.153 1.00 96.12 95 ASP A CA 1
ATOM 781 C C . ASP A 1 95 ? 10.967 -2.247 -43.088 1.00 96.12 95 ASP A C 1
ATOM 783 O O . ASP A 1 95 ? 9.771 -2.178 -42.790 1.00 96.12 95 ASP A O 1
ATOM 787 N N . LEU A 1 96 ? 11.564 -3.425 -43.290 1.00 93.94 96 LEU A N 1
ATOM 788 C CA . LEU A 1 96 ? 10.885 -4.706 -43.094 1.00 93.94 96 LEU A CA 1
ATOM 789 C C . LEU A 1 96 ? 10.915 -5.102 -41.614 1.00 93.94 96 LEU A C 1
ATOM 791 O O . LEU A 1 96 ? 11.980 -5.213 -41.002 1.00 93.94 96 LEU A O 1
ATOM 795 N N . VAL A 1 97 ? 9.739 -5.364 -41.041 1.00 91.06 97 VAL A N 1
ATOM 796 C CA . VAL A 1 97 ? 9.579 -5.770 -39.638 1.00 91.06 97 VAL A CA 1
ATOM 797 C C . VAL A 1 97 ? 8.723 -7.024 -39.520 1.00 91.06 97 VAL A C 1
ATOM 799 O O . VAL A 1 97 ? 7.790 -7.241 -40.291 1.00 91.06 97 VAL A O 1
ATOM 802 N N . LEU A 1 98 ? 9.028 -7.856 -38.523 1.00 90.25 98 LEU A N 1
ATOM 803 C CA . LEU A 1 98 ? 8.218 -9.028 -38.214 1.00 90.25 98 LEU A CA 1
ATOM 804 C C . LEU A 1 98 ? 6.998 -8.607 -37.396 1.00 90.25 98 LEU A C 1
ATOM 806 O O . LEU A 1 98 ? 7.122 -8.011 -36.325 1.00 90.25 98 LEU A O 1
ATOM 810 N N . ARG A 1 99 ? 5.807 -8.951 -37.886 1.00 90.19 99 ARG A N 1
ATOM 811 C CA . ARG A 1 99 ? 4.563 -8.802 -37.132 1.00 90.19 99 ARG A CA 1
ATOM 812 C C . ARG A 1 99 ? 4.346 -10.047 -36.284 1.00 90.19 99 ARG A C 1
ATOM 814 O O . ARG A 1 99 ? 4.290 -11.154 -36.813 1.00 90.19 99 ARG A O 1
ATOM 821 N N . LEU A 1 100 ? 4.153 -9.865 -34.980 1.00 89.88 100 LEU A N 1
ATOM 822 C CA . LEU A 1 100 ? 3.676 -10.948 -34.127 1.00 89.88 100 LEU A CA 1
ATOM 823 C C . LEU A 1 100 ? 2.249 -11.322 -34.554 1.00 89.88 100 LEU A C 1
ATOM 825 O O . LEU A 1 100 ? 1.318 -10.528 -34.391 1.00 89.88 100 LEU A O 1
ATOM 829 N N . VAL A 1 101 ? 2.079 -12.522 -35.109 1.00 87.56 101 VAL A N 1
ATOM 830 C CA . VAL A 1 101 ? 0.761 -13.063 -35.454 1.00 87.56 101 VAL A CA 1
ATOM 831 C C . VAL A 1 101 ? 0.075 -13.478 -34.158 1.00 87.56 101 VAL A C 1
ATOM 833 O O . VAL A 1 101 ? 0.466 -14.446 -33.511 1.00 87.56 101 VAL A O 1
ATOM 836 N N . GLN A 1 102 ? -0.934 -12.717 -33.742 1.00 81.56 102 GLN A N 1
ATOM 837 C CA . GLN A 1 102 ? -1.759 -13.086 -32.600 1.00 81.56 102 GLN A CA 1
ATOM 838 C C . GLN A 1 102 ? -2.880 -14.003 -33.089 1.00 81.56 102 GLN A C 1
ATOM 840 O O . GLN A 1 102 ? -3.891 -13.515 -33.587 1.00 81.56 102 GLN A O 1
ATOM 845 N N . CYS A 1 103 ? -2.694 -15.321 -32.977 1.00 72.00 103 CYS A N 1
ATOM 846 C CA . CYS A 1 103 ? -3.779 -16.265 -33.236 1.00 72.00 103 CYS A CA 1
ATOM 847 C C . CYS A 1 103 ? -4.876 -16.053 -32.182 1.00 72.00 103 CYS A C 1
ATOM 849 O O . CYS A 1 103 ? -4.605 -16.075 -30.979 1.00 72.00 103 CYS A O 1
ATOM 851 N N . THR A 1 104 ? -6.098 -15.776 -32.628 1.00 69.88 104 THR A N 1
ATOM 852 C CA . THR A 1 104 ? -7.254 -15.521 -31.755 1.00 69.88 104 THR A CA 1
ATOM 853 C C . THR A 1 104 ? -8.011 -16.795 -31.389 1.00 69.88 104 THR A C 1
ATOM 855 O O . THR A 1 104 ? -8.880 -16.750 -30.519 1.00 69.88 104 THR A O 1
ATOM 858 N N . GLU A 1 105 ? -7.663 -17.936 -31.989 1.00 60.25 105 GLU A N 1
ATOM 859 C CA . GLU A 1 105 ? -8.226 -19.235 -31.628 1.00 60.25 105 GLU A CA 1
ATOM 860 C C . GLU A 1 105 ? -7.837 -19.597 -30.184 1.00 60.25 105 GLU A C 1
ATOM 862 O O . GLU A 1 105 ? -6.667 -19.788 -29.859 1.00 60.25 105 GLU A O 1
ATOM 867 N N . GLY A 1 106 ? -8.832 -19.651 -29.292 1.00 64.00 106 GLY A N 1
ATOM 868 C CA . GLY A 1 106 ? -8.668 -20.134 -27.916 1.00 64.00 106 GLY A CA 1
ATOM 869 C C . GLY A 1 106 ? -8.394 -19.084 -26.833 1.00 64.00 106 GLY A C 1
ATOM 870 O O . GLY A 1 106 ? -8.191 -19.468 -25.686 1.00 64.00 106 GLY A O 1
ATOM 871 N N . ARG A 1 107 ? -8.445 -17.774 -27.124 1.00 60.94 107 ARG A N 1
ATOM 872 C CA . ARG A 1 107 ? -8.229 -16.707 -26.111 1.00 60.94 107 ARG A CA 1
ATOM 873 C C . ARG A 1 107 ? -9.346 -16.535 -25.064 1.00 60.94 107 ARG A C 1
ATOM 875 O O . ARG A 1 107 ? -9.271 -15.623 -24.248 1.00 60.94 107 ARG A O 1
ATOM 882 N N . HIS A 1 108 ? -10.347 -17.412 -25.053 1.00 58.44 108 HIS A N 1
ATOM 883 C CA . HIS A 1 108 ? -11.376 -17.478 -24.014 1.00 58.44 108 HIS A CA 1
ATOM 884 C C . HIS A 1 108 ? -11.149 -18.695 -23.109 1.00 58.44 108 HIS A C 1
ATOM 886 O O . HIS A 1 108 ? -11.872 -19.682 -23.226 1.00 58.44 108 HIS A O 1
ATOM 892 N N . LYS A 1 109 ? -10.145 -18.636 -22.232 1.00 48.28 109 LYS A N 1
ATOM 893 C CA . LYS A 1 109 ? -10.071 -19.429 -20.997 1.00 48.28 109 LYS A CA 1
ATOM 894 C C . LYS A 1 109 ? -9.369 -18.621 -19.920 1.00 48.28 109 LYS A C 1
ATOM 896 O O . LYS A 1 109 ? -8.356 -17.972 -20.262 1.00 48.28 109 LYS A O 1
#

Sequence (109 aa):
PSVLWSIRTTPNRSTGYTPFFMVYGAEAVIPTDILHDSPRVQLYTEQEVKEARENDVDLLEEQRELALARSAIYQQNLRRYHSRKVNPRVFREGDLVLRLVQCTEGRHK

InterPro domains:
  IPR036397 Ribonuclease H superfamily [G3DSA:3.30.420.10] (1-73)

Radius of gyration: 23.14 Å; Cα contacts (8 Å, |Δi|>4): 58; chains: 1; bounding box: 32×32×71 Å